Protein AF-A0A520BDP6-F1 (afdb_monomer)

Solvent-accessible surface area (backbone atoms only — not comparable to full-atom values): 7194 Å² total; per-residue (Å²): 142,85,92,79,92,80,89,82,79,88,77,75,84,84,78,81,82,88,87,84,84,90,75,96,72,83,79,78,77,81,76,77,87,80,82,82,78,82,73,79,66,41,65,45,83,52,100,90,48,76,49,74,40,62,93,64,35,80,84,46,70,92,55,53,75,67,62,50,44,50,72,36,87,60,34,44,59,50,100,80,76,48,60,28,49,78,86,44,73,88,75,85,70,63,61,98,86,37,120

Sequence (99 aa):
MKNLSLLLTLSIFSLTIKAQVKDTLKTTTTLNQVVISSTQPQITVKTDKVVMNVDKMVNAVGLNALELLRQAPGVTVDGQDNVKISGKTGIQVLIDGRL

pLDDT: mean 74.26, std 17.12, range [40.06, 91.5]

Radius of gyration: 33.52 Å; Cα contacts (8 Å, |Δi|>4): 55; chains: 1; bounding box: 74×60×68 Å

Mean predicted aligned error: 16.55 Å

Foldseek 3Di:
DDPPPDDDDPPPPPDDDDDDDDDDDDPPPPDDDDDPDDDDDQWDDDPVDIDGDLVVDPVSPPDDPLVVQCVDPQWHQDPVRFIDGVNDGDDDDDDVNHD

Structure (mmCIF, N/CA/C/O backbone):
data_AF-A0A520BDP6-F1
#
_entry.id   AF-A0A520BDP6-F1
#
loop_
_atom_site.group_PDB
_atom_site.id
_atom_site.type_symbol
_atom_site.label_atom_id
_atom_site.label_alt_id
_atom_site.label_comp_id
_atom_site.label_asym_id
_atom_site.label_entity_id
_atom_site.label_seq_id
_atom_site.pdbx_PDB_ins_code
_atom_site.Cartn_x
_atom_site.Cartn_y
_atom_site.Cartn_z
_atom_site.occupancy
_atom_site.B_iso_or_equiv
_atom_site.auth_seq_id
_atom_site.auth_comp_id
_atom_site.auth_asym_id
_atom_site.auth_atom_id
_atom_site.pdbx_PDB_model_num
ATOM 1 N N . MET A 1 1 ? 58.877 13.868 -52.906 1.00 54.53 1 MET A N 1
ATOM 2 C CA . MET A 1 1 ? 59.173 14.616 -51.662 1.00 54.53 1 MET A CA 1
ATOM 3 C C . MET A 1 1 ? 58.786 16.072 -51.873 1.00 54.53 1 MET A C 1
ATOM 5 O O . MET A 1 1 ? 59.370 16.669 -52.768 1.00 54.53 1 MET A O 1
ATOM 9 N N . LYS A 1 2 ? 57.776 16.577 -51.145 1.00 51.16 2 LYS A N 1
ATOM 10 C CA . LYS A 1 2 ? 57.450 18.004 -50.878 1.00 51.16 2 LYS A CA 1
ATOM 11 C C . LYS A 1 2 ? 56.078 18.088 -50.186 1.00 51.16 2 LYS A C 1
ATOM 13 O O . LYS A 1 2 ? 55.095 18.601 -50.701 1.00 51.16 2 LYS A O 1
ATOM 18 N N . ASN A 1 3 ? 56.032 17.493 -49.007 1.00 47.56 3 ASN A N 1
ATOM 19 C CA . ASN A 1 3 ? 55.027 17.661 -47.970 1.00 47.56 3 ASN A CA 1
ATOM 20 C C . ASN A 1 3 ? 55.407 18.890 -47.125 1.00 47.56 3 ASN A C 1
ATOM 22 O O . ASN A 1 3 ? 56.161 18.743 -46.170 1.00 47.56 3 ASN A O 1
ATOM 26 N N . LEU A 1 4 ? 54.943 20.097 -47.486 1.00 54.00 4 LEU A N 1
ATOM 27 C CA . LEU A 1 4 ? 55.124 21.283 -46.625 1.00 54.00 4 LEU A CA 1
ATOM 28 C C . LEU A 1 4 ? 54.115 22.435 -46.838 1.00 54.00 4 LEU A C 1
ATOM 30 O O . LEU A 1 4 ? 54.464 23.596 -46.675 1.00 54.00 4 LEU A O 1
ATOM 34 N N . SER A 1 5 ? 52.848 22.168 -47.159 1.00 46.44 5 SER A N 1
ATOM 35 C CA . SER A 1 5 ? 51.797 23.195 -47.011 1.00 46.44 5 SER A CA 1
ATOM 36 C C . SER A 1 5 ? 50.761 22.716 -46.003 1.00 46.44 5 SER A C 1
ATOM 38 O O . SER A 1 5 ? 49.666 22.274 -46.332 1.00 46.44 5 SER A O 1
ATOM 40 N N . LEU A 1 6 ? 51.202 22.720 -44.749 1.00 47.22 6 LEU A N 1
ATOM 41 C CA . LEU A 1 6 ? 50.418 22.516 -43.542 1.00 47.22 6 LEU A CA 1
ATOM 42 C C . LEU A 1 6 ? 50.358 23.889 -42.839 1.00 47.22 6 LEU A C 1
ATOM 44 O O . LEU A 1 6 ? 51.402 24.522 -42.702 1.00 47.22 6 LEU A O 1
ATOM 48 N N . LEU A 1 7 ? 49.151 24.305 -42.413 1.00 45.25 7 LEU A N 1
ATOM 49 C CA . LEU A 1 7 ? 48.830 25.244 -41.306 1.00 45.25 7 LEU A CA 1
ATOM 50 C C . LEU A 1 7 ? 48.236 26.661 -41.495 1.00 45.25 7 LEU A C 1
ATOM 52 O O . LEU A 1 7 ? 48.008 27.274 -40.458 1.00 45.25 7 LEU A O 1
ATOM 56 N N . LEU A 1 8 ? 47.851 27.199 -42.665 1.00 45.66 8 LEU A N 1
ATOM 57 C CA . LEU A 1 8 ? 47.370 28.613 -42.677 1.00 45.66 8 LEU A CA 1
ATOM 58 C C . LEU A 1 8 ? 45.932 28.929 -43.122 1.00 45.66 8 LEU A C 1
ATOM 60 O O . LEU A 1 8 ? 45.543 30.091 -43.093 1.00 45.66 8 LEU A O 1
ATOM 64 N N . THR A 1 9 ? 45.083 27.960 -43.459 1.00 43.25 9 THR A N 1
ATOM 65 C CA . THR A 1 9 ? 43.743 28.290 -43.998 1.00 43.25 9 THR A CA 1
ATOM 66 C C . THR A 1 9 ? 42.587 28.206 -43.004 1.00 43.25 9 THR A C 1
ATOM 68 O O . THR A 1 9 ? 41.468 28.564 -43.360 1.00 43.25 9 THR A O 1
ATOM 71 N N . LEU A 1 10 ? 42.812 27.808 -41.748 1.00 47.16 10 LEU A N 1
ATOM 72 C CA . LEU A 1 10 ? 41.694 27.533 -40.834 1.00 47.16 10 LEU A CA 1
ATOM 73 C C . LEU A 1 10 ? 41.178 28.749 -40.037 1.00 47.16 10 LEU A C 1
ATOM 75 O O . LEU A 1 10 ? 40.166 28.628 -39.359 1.00 47.16 10 LEU A O 1
ATOM 79 N N . SER A 1 11 ? 41.815 29.924 -40.127 1.00 46.66 11 SER A N 1
ATOM 80 C CA . SER A 1 11 ? 41.466 31.072 -39.262 1.00 46.66 11 SER A CA 1
ATOM 81 C C . SER A 1 11 ? 40.698 32.216 -39.948 1.00 46.66 11 SER A C 1
ATOM 83 O O . SER A 1 11 ? 40.125 33.064 -39.272 1.00 46.66 11 SER A O 1
ATOM 85 N N . ILE A 1 12 ? 40.619 32.265 -41.283 1.00 51.78 12 ILE A N 1
ATOM 86 C CA . ILE A 1 12 ? 40.174 33.496 -41.976 1.00 51.78 12 ILE A CA 1
ATOM 87 C C . ILE A 1 12 ? 38.696 33.513 -42.402 1.00 51.78 12 ILE A C 1
ATOM 89 O O . ILE A 1 12 ? 38.227 34.527 -42.907 1.00 51.78 12 ILE A O 1
ATOM 93 N N . PHE A 1 13 ? 37.921 32.445 -42.182 1.00 45.41 13 PHE A N 1
ATOM 94 C CA . PHE A 1 13 ? 36.524 32.407 -42.653 1.00 45.41 13 PHE A CA 1
ATOM 95 C C . PHE A 1 13 ? 35.483 32.953 -41.653 1.00 45.41 13 PHE A C 1
ATOM 97 O O . PHE A 1 13 ? 34.321 33.112 -42.008 1.00 45.41 13 PHE A O 1
ATOM 104 N N . SER A 1 14 ? 35.863 33.290 -40.413 1.00 40.31 14 SER A N 1
ATOM 105 C CA . SER A 1 14 ? 34.885 33.692 -39.376 1.00 40.31 14 SER A CA 1
ATOM 106 C C . SER A 1 14 ? 34.754 35.199 -39.128 1.00 40.31 14 SER A C 1
ATOM 108 O O . SER A 1 14 ? 34.126 35.592 -38.147 1.00 40.31 14 SER A O 1
ATOM 110 N N . LEU A 1 15 ? 35.297 36.071 -39.984 1.00 52.94 15 LEU A N 1
ATOM 111 C CA . LEU A 1 15 ? 35.177 37.515 -39.757 1.00 52.94 15 LEU A CA 1
ATOM 112 C C . LEU A 1 15 ? 34.863 38.298 -41.028 1.00 52.94 15 LEU A C 1
ATOM 114 O O . LEU A 1 15 ? 35.709 38.986 -41.586 1.00 52.94 15 LEU A O 1
ATOM 118 N N . THR A 1 16 ? 33.613 38.235 -41.474 1.00 46.84 16 THR A N 1
A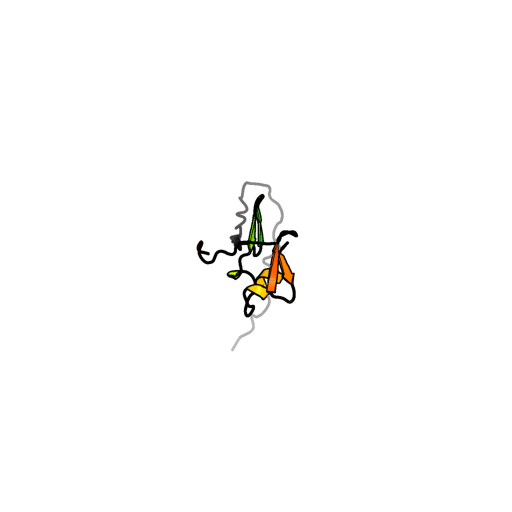TOM 119 C CA . THR A 1 16 ? 33.042 39.246 -42.369 1.00 46.84 16 THR A CA 1
ATOM 120 C C . THR A 1 16 ? 31.551 39.389 -42.066 1.00 46.84 16 THR A C 1
ATOM 122 O O . THR A 1 16 ? 30.730 38.557 -42.428 1.00 46.84 16 THR A O 1
ATOM 125 N N . ILE A 1 17 ? 31.262 40.509 -41.393 1.00 52.28 17 ILE A N 1
ATOM 126 C CA . ILE A 1 17 ? 30.024 41.298 -41.455 1.00 52.28 17 ILE A CA 1
ATOM 127 C C . ILE A 1 17 ? 28.871 40.844 -40.545 1.00 52.28 17 ILE A C 1
ATOM 129 O O . ILE A 1 17 ? 28.000 40.053 -40.893 1.00 52.28 17 ILE A O 1
ATOM 133 N N . LYS A 1 18 ? 28.799 41.503 -39.380 1.00 54.09 18 LYS A N 1
ATOM 134 C CA . LYS A 1 18 ? 27.518 41.848 -38.759 1.00 54.09 18 LYS A CA 1
ATOM 135 C C . LYS A 1 18 ? 26.883 43.024 -39.521 1.00 54.09 18 LYS A C 1
ATOM 137 O O . LYS A 1 18 ? 27.572 44.002 -39.786 1.00 54.09 18 LYS A O 1
ATOM 142 N N . ALA A 1 1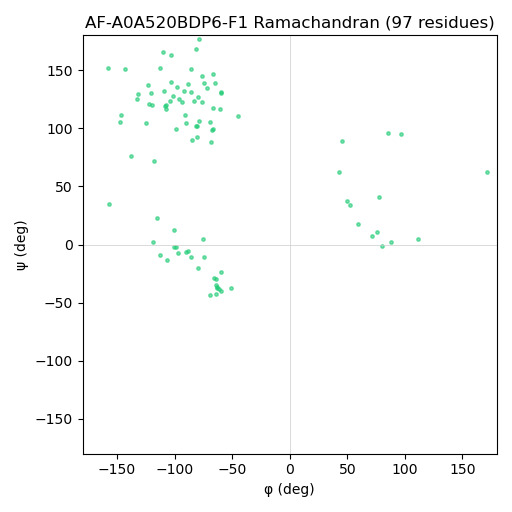9 ? 25.561 42.930 -39.709 1.00 47.66 19 ALA A N 1
ATOM 143 C CA . ALA A 1 19 ? 24.573 43.980 -40.013 1.00 47.66 19 ALA A CA 1
ATOM 144 C C . ALA A 1 19 ? 24.157 44.209 -41.485 1.00 47.66 19 ALA A C 1
ATOM 146 O O . ALA A 1 19 ? 24.726 45.043 -42.180 1.00 47.66 19 ALA A O 1
ATOM 147 N N . GLN A 1 20 ? 23.038 43.576 -41.873 1.00 42.53 20 GLN A N 1
ATOM 148 C CA . GLN A 1 20 ? 21.903 44.203 -42.570 1.00 42.53 20 GLN A CA 1
ATOM 149 C C . GLN A 1 20 ? 20.593 43.567 -42.056 1.00 42.53 20 GLN A C 1
ATOM 151 O O . GLN A 1 20 ? 20.575 42.452 -41.541 1.00 42.53 20 GLN A O 1
ATOM 156 N N . VAL A 1 21 ? 19.528 44.355 -42.096 1.00 50.56 21 VAL A N 1
ATOM 157 C CA . VAL A 1 21 ? 18.324 44.312 -41.261 1.00 50.56 21 VAL A CA 1
ATOM 158 C C . VAL A 1 21 ? 17.253 43.338 -41.785 1.00 50.56 21 VAL A C 1
ATOM 160 O O . VAL A 1 21 ? 16.874 43.402 -42.943 1.00 50.56 21 VAL A O 1
ATOM 163 N N . LYS A 1 22 ? 16.749 42.493 -40.870 1.00 51.88 22 LYS A N 1
ATOM 164 C CA . LYS A 1 22 ? 15.336 42.109 -40.650 1.00 51.88 22 LYS A CA 1
ATOM 165 C C . LYS A 1 22 ? 14.494 41.751 -41.889 1.00 51.88 22 LYS A C 1
ATOM 167 O O . LYS A 1 22 ? 13.713 42.570 -42.347 1.00 51.88 22 LYS A O 1
ATOM 172 N N . ASP A 1 23 ? 14.515 40.475 -42.271 1.00 40.06 23 ASP A N 1
ATOM 173 C CA . ASP A 1 23 ? 13.369 39.852 -42.939 1.00 40.06 23 ASP A CA 1
ATOM 174 C C . ASP A 1 23 ? 13.233 38.363 -42.576 1.00 40.06 23 ASP A C 1
ATOM 176 O O . ASP A 1 23 ? 14.075 37.528 -42.888 1.00 40.06 23 ASP A O 1
ATOM 180 N N . THR A 1 24 ? 12.164 38.068 -41.837 1.00 48.75 24 THR A N 1
ATOM 181 C CA . THR A 1 24 ? 11.282 36.907 -42.019 1.00 48.75 24 THR A CA 1
ATOM 182 C C . THR A 1 24 ? 11.930 35.544 -42.314 1.00 48.75 24 THR A C 1
ATOM 184 O O . THR A 1 24 ? 11.636 34.918 -43.327 1.00 48.75 24 THR A O 1
ATOM 187 N N . LEU A 1 25 ? 12.746 35.008 -41.402 1.00 51.88 25 LEU A N 1
ATOM 188 C CA . LEU A 1 25 ? 13.203 33.615 -41.479 1.00 51.88 25 LEU A CA 1
ATOM 189 C C . LEU A 1 25 ? 12.867 32.884 -40.181 1.00 51.88 25 LEU A C 1
ATOM 191 O O . LEU A 1 25 ? 13.488 33.092 -39.141 1.00 51.88 25 LEU A O 1
ATOM 195 N N . LYS A 1 26 ? 11.829 32.043 -40.265 1.00 59.00 26 LYS A N 1
ATOM 196 C CA . LYS A 1 26 ? 11.435 31.063 -39.250 1.00 59.00 26 LYS A CA 1
ATOM 197 C C . LYS A 1 26 ? 12.668 30.316 -38.736 1.00 59.00 26 LYS A C 1
ATOM 199 O O . LYS A 1 26 ? 13.212 29.462 -39.432 1.00 59.00 26 LYS A O 1
ATOM 204 N N . THR A 1 27 ? 13.046 30.568 -37.490 1.00 54.12 27 THR A N 1
ATOM 205 C CA . THR A 1 27 ? 13.884 29.644 -36.729 1.00 54.12 27 THR A CA 1
ATOM 206 C C . THR A 1 27 ? 13.047 28.396 -36.470 1.00 54.12 27 THR A C 1
ATOM 208 O O . THR A 1 27 ? 12.180 28.387 -35.597 1.00 54.12 27 THR A O 1
ATOM 211 N N . THR A 1 28 ? 13.240 27.359 -37.281 1.00 62.97 28 THR A N 1
ATOM 212 C CA . THR A 1 28 ? 12.638 26.042 -37.060 1.00 62.97 28 THR A CA 1
ATOM 213 C C . THR A 1 28 ? 13.279 25.429 -35.821 1.00 62.97 28 THR A C 1
ATOM 215 O O . THR A 1 28 ? 14.293 24.737 -35.894 1.00 62.97 28 THR A O 1
ATOM 218 N N . THR A 1 29 ? 12.704 25.723 -34.658 1.00 67.44 29 THR A N 1
ATOM 219 C CA . THR A 1 29 ? 13.020 25.040 -33.407 1.00 67.44 29 THR A CA 1
ATOM 220 C C . THR A 1 29 ? 12.549 23.597 -33.543 1.00 67.44 29 THR A C 1
ATOM 222 O O . THR A 1 29 ? 11.359 23.310 -33.426 1.00 67.44 29 THR A O 1
ATOM 225 N N . THR A 1 30 ? 13.471 22.685 -33.847 1.00 68.56 30 THR A N 1
ATOM 226 C CA . THR A 1 30 ? 13.184 21.248 -33.829 1.00 68.56 30 THR A CA 1
ATOM 227 C C . THR A 1 30 ? 12.988 20.842 -32.373 1.00 68.56 30 THR A C 1
ATOM 229 O O . THR A 1 30 ? 13.935 20.817 -31.589 1.00 68.56 30 THR A O 1
ATOM 232 N N . LEU A 1 31 ? 11.734 20.618 -31.994 1.00 71.06 31 LEU A N 1
ATOM 233 C CA . LEU A 1 31 ? 11.354 20.178 -30.659 1.00 71.06 31 LEU A CA 1
ATOM 234 C C . LEU A 1 31 ? 11.675 18.687 -30.532 1.00 71.06 31 LE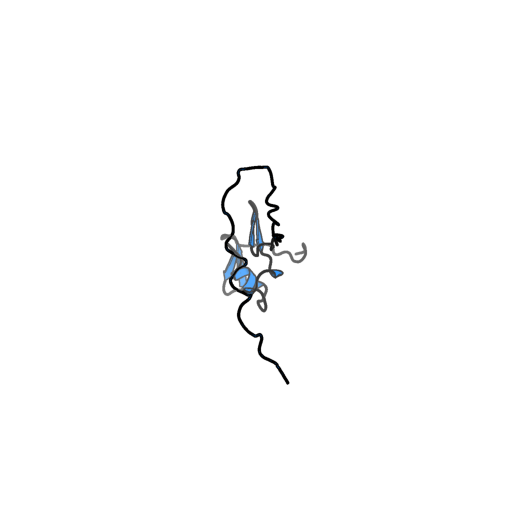U A C 1
ATOM 236 O O . LEU A 1 31 ? 11.183 17.876 -31.316 1.00 71.06 31 LEU A O 1
ATOM 240 N N . ASN A 1 32 ? 12.493 18.326 -29.544 1.00 73.38 32 ASN A N 1
ATOM 241 C CA . ASN A 1 32 ? 12.715 16.925 -29.208 1.00 73.38 32 ASN A CA 1
ATOM 242 C C . ASN A 1 32 ? 11.412 16.299 -28.696 1.00 73.38 32 ASN A C 1
ATOM 244 O O . ASN A 1 32 ? 10.671 16.909 -27.924 1.00 73.38 32 ASN A O 1
ATOM 248 N N . GLN A 1 33 ? 11.154 15.065 -29.122 1.00 68.62 33 GLN A N 1
ATOM 249 C CA . GLN A 1 33 ? 10.006 14.281 -28.688 1.00 68.62 33 GLN A CA 1
ATOM 250 C C . GLN A 1 33 ? 10.064 14.059 -27.171 1.00 68.62 33 GLN A C 1
ATOM 252 O O . GLN A 1 33 ? 10.966 13.397 -26.660 1.00 68.62 33 GLN A O 1
ATOM 257 N N . VAL A 1 34 ? 9.079 14.597 -26.453 1.00 69.12 34 VAL A N 1
ATOM 258 C CA . VAL A 1 34 ? 8.882 14.338 -25.025 1.00 69.12 34 VAL A CA 1
ATOM 259 C C . VAL A 1 34 ? 7.964 13.126 -24.898 1.00 69.12 34 VAL A C 1
ATOM 261 O O . VAL A 1 34 ? 6.763 13.216 -25.143 1.00 69.12 34 VAL A O 1
ATOM 264 N N . VAL A 1 35 ? 8.531 11.971 -24.550 1.00 68.00 35 VAL A N 1
ATOM 265 C CA . VAL A 1 35 ? 7.749 10.769 -24.234 1.00 68.00 35 VAL A CA 1
ATOM 266 C C . VAL A 1 35 ? 7.272 10.890 -22.792 1.00 68.00 35 VAL A C 1
ATOM 268 O O . VAL A 1 35 ? 8.037 10.681 -21.855 1.0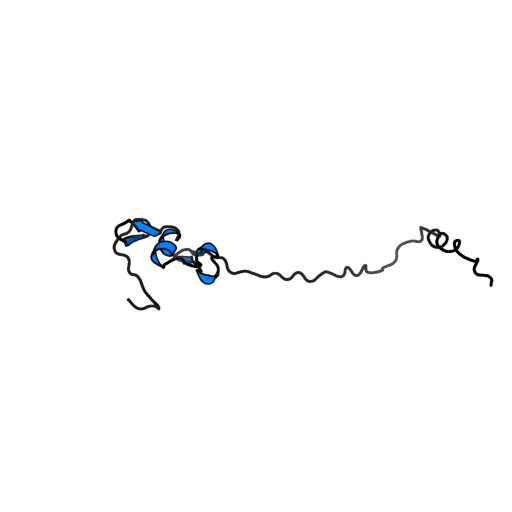0 68.00 35 VAL A O 1
ATOM 271 N N . ILE A 1 36 ? 6.004 11.252 -22.612 1.00 63.34 36 ILE A N 1
ATOM 272 C CA . ILE A 1 36 ? 5.355 11.235 -21.300 1.00 63.34 36 ILE A CA 1
ATOM 273 C C . ILE A 1 36 ? 4.939 9.786 -21.027 1.00 63.34 36 ILE A C 1
ATOM 275 O O . ILE A 1 36 ? 3.868 9.344 -21.439 1.00 63.34 36 ILE A O 1
ATOM 279 N N . SER A 1 37 ? 5.802 9.017 -20.365 1.00 66.81 37 SER A N 1
ATOM 280 C CA . SER A 1 37 ? 5.437 7.708 -19.827 1.00 66.81 37 SER A CA 1
ATOM 281 C C . SER A 1 37 ? 4.668 7.907 -18.521 1.00 66.81 37 SER A C 1
ATOM 283 O O . SER A 1 37 ? 5.220 8.279 -17.488 1.00 66.81 37 SER A O 1
ATOM 285 N N . SER A 1 38 ? 3.354 7.684 -18.560 1.00 63.66 38 SER A N 1
ATOM 286 C CA . SER A 1 38 ? 2.548 7.635 -17.342 1.00 63.66 38 SER A CA 1
ATOM 287 C C . SER A 1 38 ? 2.711 6.255 -16.708 1.00 63.66 38 SER A C 1
ATOM 289 O O . SER A 1 38 ? 2.149 5.267 -17.180 1.00 63.66 38 SER A O 1
ATOM 291 N N . THR A 1 39 ? 3.528 6.167 -15.661 1.00 68.19 39 THR A N 1
ATOM 292 C CA . THR A 1 39 ? 3.620 4.953 -14.843 1.00 68.19 39 THR A CA 1
ATOM 293 C C . THR A 1 39 ? 2.441 4.926 -13.878 1.00 68.19 39 THR A C 1
ATOM 295 O O . THR A 1 39 ? 2.215 5.886 -13.140 1.00 68.19 39 THR A O 1
ATOM 298 N N . GLN A 1 40 ? 1.683 3.826 -13.871 1.00 76.88 40 GLN A N 1
ATOM 299 C CA . GLN A 1 40 ? 0.572 3.651 -12.936 1.00 76.88 40 GLN A CA 1
ATOM 300 C C . GLN A 1 40 ? 1.085 3.713 -11.483 1.00 76.88 40 GLN A C 1
ATOM 302 O O . GLN A 1 40 ? 2.053 3.019 -11.158 1.00 76.88 40 GLN A O 1
ATOM 307 N N . PRO A 1 41 ? 0.463 4.520 -10.604 1.00 82.81 41 PRO A N 1
ATOM 308 C CA . PRO A 1 41 ? 0.914 4.669 -9.225 1.00 82.81 41 PRO A CA 1
ATOM 309 C C . PRO A 1 41 ? 0.747 3.373 -8.419 1.00 82.81 41 PRO A C 1
ATOM 311 O O . PRO A 1 41 ? -0.209 2.616 -8.603 1.00 82.81 41 PRO A O 1
ATOM 314 N N . GLN A 1 42 ? 1.670 3.148 -7.481 1.00 86.75 42 GLN A N 1
ATOM 315 C CA . GLN A 1 42 ? 1.669 1.992 -6.574 1.00 86.75 42 GLN A CA 1
ATOM 316 C C . GLN A 1 42 ? 0.446 1.977 -5.649 1.00 86.75 42 GLN A C 1
ATOM 318 O O . GLN A 1 42 ? -0.112 0.920 -5.375 1.00 86.75 42 GLN A O 1
ATOM 323 N N . ILE A 1 43 ? -0.003 3.150 -5.199 1.00 88.12 43 ILE A N 1
ATOM 324 C CA . ILE A 1 43 ? -1.182 3.315 -4.348 1.00 88.12 43 ILE A CA 1
ATOM 325 C C . ILE A 1 43 ? -2.047 4.423 -4.947 1.00 88.12 43 ILE A C 1
ATOM 327 O O . ILE A 1 43 ? -1.556 5.507 -5.253 1.00 88.12 43 ILE A O 1
ATOM 331 N N . THR A 1 44 ? -3.339 4.155 -5.119 1.00 88.88 44 THR A N 1
ATOM 332 C CA . THR A 1 44 ? -4.341 5.132 -5.561 1.00 88.88 44 THR A CA 1
ATOM 333 C C . THR A 1 44 ? -5.438 5.236 -4.517 1.00 88.88 44 THR A C 1
ATOM 335 O O . THR A 1 44 ? -6.126 4.254 -4.238 1.00 88.88 44 THR A O 1
ATOM 338 N N . VAL A 1 45 ? -5.640 6.431 -3.970 1.00 90.38 45 VAL A N 1
ATOM 339 C CA . VAL A 1 45 ? -6.744 6.712 -3.048 1.00 90.38 45 VAL A CA 1
ATOM 340 C C . VAL A 1 45 ? -7.917 7.266 -3.850 1.00 90.38 45 VAL A C 1
ATOM 342 O O . VAL A 1 45 ? -7.778 8.252 -4.570 1.00 90.38 45 VAL A O 1
ATOM 345 N N . LYS A 1 46 ? -9.067 6.603 -3.754 1.00 89.38 46 LYS A N 1
ATOM 346 C CA . LYS A 1 46 ? -10.362 7.076 -4.256 1.00 89.38 46 LYS A CA 1
ATOM 347 C C . LYS A 1 46 ? -11.247 7.418 -3.056 1.00 89.38 46 LYS A C 1
ATOM 349 O O . LYS A 1 46 ? -10.946 6.990 -1.946 1.00 89.38 46 LYS A O 1
ATOM 354 N N . THR A 1 47 ? -12.346 8.136 -3.284 1.00 88.94 47 THR A N 1
ATOM 355 C CA . THR A 1 47 ? -13.277 8.572 -2.224 1.00 88.94 47 THR A CA 1
ATOM 356 C C . THR A 1 47 ? -13.724 7.429 -1.308 1.00 88.94 47 THR A C 1
ATOM 358 O O . THR A 1 47 ? -13.783 7.614 -0.098 1.00 88.94 47 THR A O 1
ATOM 361 N N . ASP A 1 48 ? -13.938 6.235 -1.871 1.00 88.25 48 ASP A N 1
ATOM 362 C CA . ASP A 1 48 ? -14.516 5.102 -1.134 1.00 88.25 48 ASP A CA 1
ATOM 363 C C . ASP A 1 48 ? -13.544 3.933 -0.919 1.00 88.25 48 ASP A C 1
ATOM 365 O O . ASP A 1 48 ? -13.878 2.967 -0.235 1.00 88.25 48 ASP A O 1
ATOM 369 N N . LYS A 1 49 ? -12.362 3.954 -1.552 1.00 89.31 49 LYS A N 1
ATOM 370 C CA . LYS A 1 49 ? -11.422 2.823 -1.501 1.00 89.31 49 LYS A CA 1
ATOM 371 C C . LYS A 1 49 ? -9.985 3.210 -1.800 1.00 89.31 49 LYS A C 1
ATOM 373 O O . LYS A 1 49 ? -9.713 4.097 -2.608 1.00 89.31 49 LYS A O 1
ATOM 378 N N . VAL A 1 50 ? -9.068 2.441 -1.230 1.00 90.50 50 VAL A N 1
ATOM 379 C CA . VAL A 1 50 ? -7.647 2.465 -1.574 1.00 90.50 50 VAL A CA 1
ATOM 380 C C . VAL A 1 50 ? -7.356 1.276 -2.480 1.00 90.50 50 VAL A C 1
ATOM 382 O O . VAL A 1 50 ? -7.711 0.146 -2.161 1.00 90.50 50 VAL A O 1
ATOM 385 N N . VAL A 1 51 ? -6.733 1.533 -3.629 1.00 90.50 51 VAL A N 1
ATOM 386 C CA . VAL A 1 51 ? -6.250 0.495 -4.544 1.00 90.50 51 VAL A CA 1
ATOM 387 C C . VAL A 1 51 ? -4.735 0.459 -4.447 1.00 90.50 51 VAL A C 1
ATOM 389 O O . VAL A 1 51 ? -4.071 1.441 -4.776 1.00 90.50 51 VAL A O 1
ATOM 392 N N . MET A 1 52 ? -4.204 -0.668 -3.990 1.00 89.38 52 MET A N 1
ATOM 393 C CA . MET A 1 52 ? -2.773 -0.936 -3.942 1.00 89.38 52 MET A CA 1
ATOM 394 C C . MET A 1 52 ? -2.412 -1.900 -5.072 1.00 89.38 52 MET A C 1
ATOM 396 O O . MET A 1 52 ? -2.985 -2.980 -5.178 1.00 89.38 52 MET A O 1
ATOM 400 N N . ASN A 1 53 ? -1.475 -1.492 -5.923 1.00 89.88 53 ASN A N 1
ATOM 401 C CA . ASN A 1 53 ? -0.992 -2.277 -7.052 1.00 89.88 53 ASN A CA 1
ATOM 402 C C . ASN A 1 53 ? 0.322 -2.959 -6.666 1.00 89.88 53 ASN A C 1
ATOM 404 O O . ASN A 1 53 ? 1.388 -2.341 -6.723 1.00 89.88 53 ASN A O 1
ATOM 408 N N . VAL A 1 54 ? 0.237 -4.238 -6.305 1.00 87.75 54 VAL A N 1
ATOM 409 C CA . VAL A 1 54 ? 1.383 -5.045 -5.858 1.00 87.75 54 VAL A CA 1
ATOM 410 C C . VAL A 1 54 ? 2.449 -5.163 -6.959 1.00 87.75 54 VAL A C 1
ATOM 412 O O . VAL A 1 54 ? 3.632 -5.000 -6.684 1.00 87.75 54 VAL A O 1
ATOM 415 N N . ASP A 1 55 ? 2.043 -5.292 -8.226 1.00 85.56 55 ASP A N 1
ATOM 416 C CA . ASP A 1 55 ? 2.951 -5.409 -9.383 1.00 85.56 55 ASP A CA 1
ATOM 417 C C . ASP A 1 55 ? 3.893 -4.216 -9.578 1.00 85.56 55 ASP A C 1
ATOM 419 O O . ASP A 1 55 ? 4.921 -4.318 -10.249 1.00 85.56 55 ASP A O 1
ATOM 423 N N . LYS A 1 56 ? 3.521 -3.041 -9.061 1.00 84.62 56 LYS A N 1
ATOM 424 C CA . LYS A 1 56 ? 4.318 -1.816 -9.202 1.00 84.62 56 LYS A CA 1
ATOM 425 C C . LYS A 1 56 ? 5.192 -1.555 -7.981 1.00 84.62 56 LYS A C 1
ATOM 427 O O . LYS A 1 56 ? 6.009 -0.636 -8.019 1.00 84.62 56 LYS A O 1
ATOM 432 N N . MET A 1 57 ? 5.028 -2.330 -6.912 1.00 82.75 57 MET A N 1
ATOM 433 C CA . MET A 1 57 ? 5.726 -2.172 -5.642 1.00 82.75 57 MET A CA 1
ATOM 434 C C . MET A 1 57 ? 7.014 -2.999 -5.631 1.00 82.75 57 MET A C 1
ATOM 436 O O . MET A 1 57 ? 6.989 -4.222 -5.577 1.00 82.75 57 MET A O 1
ATOM 440 N N . VAL A 1 58 ? 8.170 -2.330 -5.643 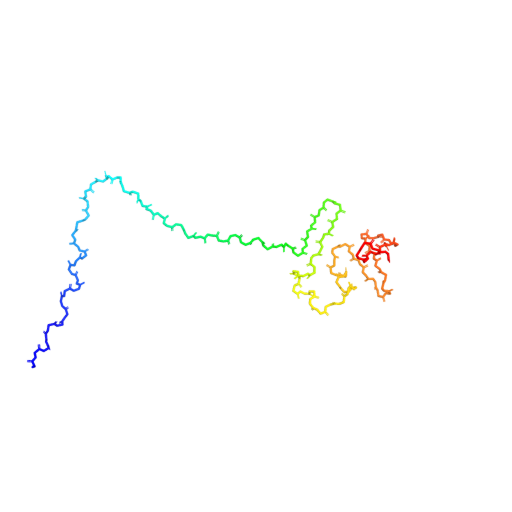1.00 83.25 58 VAL A N 1
ATOM 441 C CA . VAL A 1 58 ? 9.481 -3.011 -5.578 1.00 83.25 58 VAL A CA 1
ATOM 442 C C . VAL A 1 58 ? 9.656 -3.747 -4.246 1.00 83.25 58 VAL A C 1
ATOM 444 O O . VAL A 1 58 ? 10.223 -4.831 -4.197 1.00 83.25 58 VAL A O 1
ATOM 447 N N . ASN A 1 59 ? 9.115 -3.185 -3.166 1.00 82.75 59 ASN A N 1
ATOM 448 C CA . ASN A 1 59 ? 9.115 -3.776 -1.831 1.00 82.75 59 ASN A CA 1
ATOM 449 C C . ASN A 1 59 ? 8.132 -4.944 -1.667 1.00 82.75 59 ASN A C 1
ATOM 451 O O . ASN A 1 59 ? 8.194 -5.615 -0.646 1.00 82.75 59 ASN A O 1
ATOM 455 N N . ALA A 1 60 ? 7.236 -5.184 -2.630 1.00 82.81 60 ALA A N 1
ATOM 456 C CA . ALA A 1 60 ? 6.299 -6.301 -2.577 1.00 82.81 60 ALA A CA 1
ATOM 457 C C . ALA A 1 60 ? 6.924 -7.638 -2.997 1.00 82.81 60 ALA A C 1
ATOM 459 O O . ALA A 1 60 ? 6.397 -8.703 -2.673 1.00 82.81 60 ALA A O 1
ATOM 460 N N . VAL A 1 61 ? 8.038 -7.596 -3.730 1.00 83.69 61 VAL A N 1
ATOM 461 C CA . VAL A 1 61 ? 8.688 -8.791 -4.267 1.00 83.69 61 VAL A CA 1
ATOM 462 C C . VAL A 1 61 ? 9.241 -9.635 -3.117 1.00 83.69 61 VAL A C 1
ATOM 464 O O . VAL A 1 61 ? 10.120 -9.196 -2.381 1.00 83.69 61 VAL A O 1
ATOM 467 N N . GLY A 1 62 ? 8.726 -10.858 -2.976 1.00 83.88 62 GLY A N 1
ATOM 468 C CA . GLY A 1 62 ? 9.137 -11.800 -1.929 1.00 83.88 62 GLY A CA 1
ATOM 469 C C . GLY A 1 62 ? 8.370 -11.678 -0.607 1.00 83.88 62 GLY A C 1
ATOM 470 O O . GLY A 1 62 ? 8.664 -12.431 0.318 1.00 83.88 62 GLY A O 1
ATOM 471 N N . LEU A 1 63 ? 7.384 -10.778 -0.508 1.00 86.00 63 LEU A N 1
ATOM 472 C CA . LEU A 1 63 ? 6.493 -10.701 0.651 1.00 86.00 63 LEU A CA 1
ATOM 473 C C . LEU A 1 63 ? 5.309 -11.661 0.517 1.00 86.00 63 LEU A C 1
ATOM 475 O O . LEU A 1 63 ? 4.834 -11.954 -0.580 1.00 86.00 63 LEU A O 1
ATOM 479 N N . ASN A 1 64 ? 4.806 -12.124 1.661 1.00 88.62 64 ASN A N 1
ATOM 480 C CA . ASN A 1 64 ? 3.536 -12.837 1.723 1.00 88.62 64 ASN A CA 1
ATOM 481 C C . ASN A 1 64 ? 2.353 -11.841 1.736 1.00 88.62 64 ASN A C 1
ATOM 483 O O . ASN A 1 64 ? 2.526 -10.632 1.914 1.00 88.62 64 ASN A O 1
ATOM 487 N N . ALA A 1 65 ? 1.133 -12.354 1.556 1.00 86.19 65 ALA A N 1
ATOM 488 C CA . ALA A 1 65 ? -0.067 -11.523 1.494 1.00 86.19 65 ALA A CA 1
ATOM 489 C C . ALA A 1 65 ? -0.354 -10.749 2.798 1.00 86.19 65 ALA A C 1
ATOM 491 O O . ALA A 1 65 ? -0.778 -9.597 2.735 1.00 86.19 65 ALA A O 1
ATOM 492 N N . LEU A 1 66 ? -0.105 -11.336 3.974 1.00 89.00 66 LEU A N 1
ATOM 493 C CA . LEU A 1 66 ? -0.328 -10.673 5.265 1.00 89.00 66 LEU A CA 1
ATOM 494 C C . LEU A 1 66 ? 0.673 -9.534 5.490 1.00 89.00 66 LEU A C 1
ATOM 496 O O . LEU A 1 66 ? 0.280 -8.438 5.877 1.00 89.00 66 LEU A O 1
ATOM 500 N N . GLU A 1 67 ? 1.946 -9.751 5.172 1.00 88.38 67 GLU A N 1
ATOM 501 C CA . GLU A 1 67 ? 3.002 -8.738 5.191 1.00 88.38 67 GLU A CA 1
ATOM 502 C C . GLU A 1 67 ? 2.687 -7.570 4.251 1.00 88.38 67 GLU A C 1
ATOM 504 O O . GLU A 1 67 ? 2.890 -6.411 4.615 1.00 88.38 67 GLU A O 1
ATOM 509 N N . LEU A 1 68 ? 2.136 -7.854 3.068 1.00 88.81 68 LEU A N 1
ATOM 510 C CA . LEU A 1 68 ? 1.663 -6.816 2.152 1.00 88.81 68 LEU A CA 1
ATOM 511 C C . LEU A 1 68 ? 0.508 -6.009 2.748 1.00 88.81 68 LEU A C 1
ATOM 513 O O . LEU A 1 68 ? 0.512 -4.780 2.678 1.00 88.81 68 LEU A O 1
ATOM 517 N N . LEU A 1 69 ? -0.447 -6.675 3.398 1.00 89.38 69 LEU A N 1
ATOM 518 C CA . LEU A 1 69 ? -1.540 -6.004 4.101 1.00 89.38 69 LEU A CA 1
ATOM 519 C C . LEU A 1 69 ? -1.044 -5.145 5.273 1.00 89.38 69 LEU A C 1
ATOM 521 O O . LEU A 1 69 ? -1.637 -4.106 5.539 1.00 89.38 69 LEU A O 1
ATOM 525 N N . ARG A 1 70 ? 0.068 -5.494 5.935 1.00 88.31 70 ARG A N 1
ATOM 526 C CA . ARG A 1 70 ? 0.691 -4.638 6.970 1.00 88.31 70 ARG A CA 1
ATOM 527 C C . ARG A 1 70 ? 1.237 -3.327 6.409 1.00 88.31 70 ARG A C 1
ATOM 529 O O . ARG A 1 70 ? 1.308 -2.339 7.135 1.00 88.31 70 ARG A O 1
ATOM 536 N N . GLN A 1 71 ? 1.642 -3.316 5.142 1.00 88.06 71 GLN A N 1
ATOM 537 C CA . GLN A 1 71 ? 2.103 -2.111 4.449 1.00 88.06 71 GLN A CA 1
ATOM 538 C C . GLN A 1 71 ? 0.945 -1.305 3.845 1.00 88.06 71 GLN A C 1
ATOM 540 O O . GLN A 1 71 ? 1.148 -0.174 3.396 1.00 88.06 71 GLN A O 1
ATOM 545 N N . ALA A 1 72 ? -0.266 -1.867 3.823 1.00 88.56 72 ALA A N 1
ATOM 546 C CA . ALA A 1 72 ? -1.434 -1.199 3.282 1.00 88.56 72 ALA A CA 1
ATOM 547 C C . ALA A 1 72 ? -1.911 -0.059 4.207 1.00 88.56 72 ALA A C 1
ATOM 549 O O . ALA A 1 72 ? -2.026 -0.237 5.423 1.00 88.56 72 ALA A O 1
ATOM 550 N N . PRO A 1 73 ? -2.233 1.126 3.655 1.00 87.94 73 PRO A N 1
ATOM 551 C CA . PRO A 1 73 ? -2.729 2.247 4.444 1.00 87.94 73 PRO A CA 1
ATOM 552 C C . PRO A 1 73 ? -4.024 1.897 5.178 1.00 87.94 73 PRO A C 1
ATOM 554 O O . PRO A 1 73 ? -4.978 1.410 4.574 1.00 87.94 73 PRO A O 1
ATOM 557 N N . GLY A 1 74 ? -4.077 2.189 6.478 1.00 88.6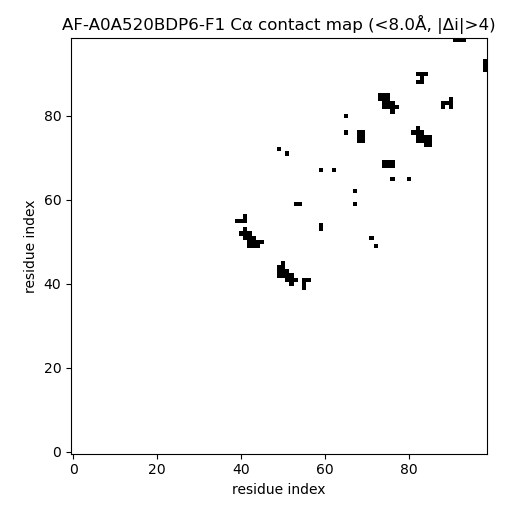9 74 GLY A N 1
ATOM 558 C CA . GLY A 1 74 ? -5.278 1.974 7.285 1.00 88.69 74 GLY A CA 1
ATOM 559 C C . GLY A 1 74 ? -5.594 0.505 7.579 1.00 88.69 74 GLY A C 1
ATOM 56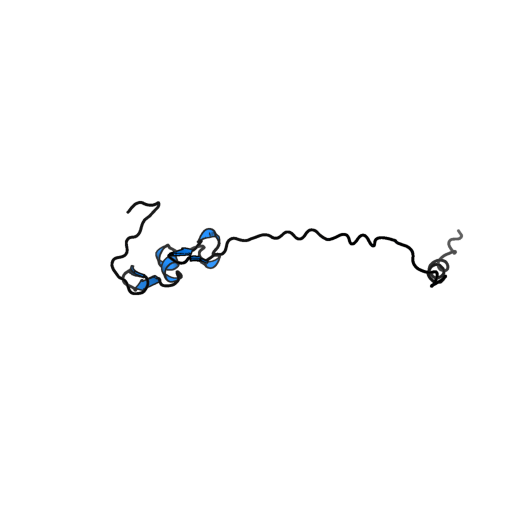0 O O . GLY A 1 74 ? -6.641 0.241 8.164 1.00 88.69 74 GLY A O 1
ATOM 561 N N . VAL A 1 75 ? -4.709 -0.429 7.221 1.00 90.50 75 VAL A N 1
ATOM 562 C CA . VAL A 1 75 ? -4.799 -1.843 7.590 1.00 90.50 75 VAL A CA 1
ATOM 563 C C . VAL A 1 75 ? -3.814 -2.119 8.723 1.00 90.50 75 VAL A C 1
ATOM 565 O O . VAL A 1 75 ? -2.707 -1.591 8.765 1.00 90.50 75 VAL A O 1
ATOM 568 N N . THR A 1 76 ? -4.221 -2.923 9.695 1.00 89.50 76 THR A N 1
ATOM 569 C CA . THR A 1 76 ? -3.362 -3.360 10.795 1.00 89.50 76 THR A CA 1
ATOM 570 C C . THR A 1 76 ? -3.525 -4.855 10.962 1.00 89.50 76 THR A C 1
ATOM 572 O O . THR A 1 76 ? -4.644 -5.331 11.127 1.00 89.50 76 THR A O 1
ATOM 575 N N . VAL A 1 77 ? -2.414 -5.584 10.927 1.00 88.44 77 VAL A N 1
ATOM 576 C CA . VAL A 1 77 ? -2.377 -7.018 11.228 1.00 88.44 77 VAL A CA 1
ATOM 577 C C . VAL A 1 77 ? -1.714 -7.174 12.589 1.00 88.44 77 VAL A C 1
ATOM 579 O O . VAL A 1 77 ? -0.583 -6.714 12.784 1.00 88.44 77 VAL A O 1
ATOM 582 N N . ASP A 1 78 ? -2.422 -7.757 13.552 1.00 86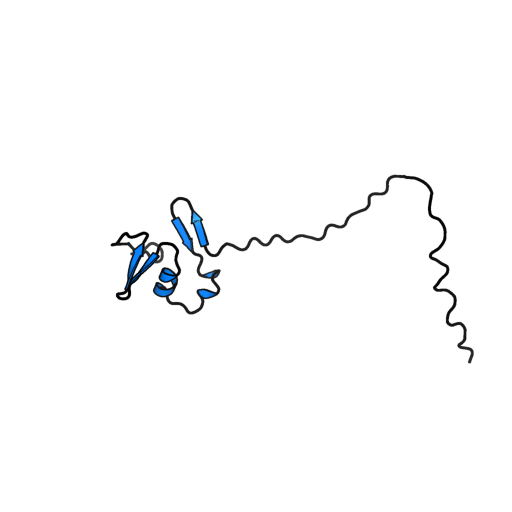.38 78 ASP A N 1
ATOM 583 C CA . ASP A 1 78 ? -1.831 -8.071 14.854 1.00 86.38 78 ASP A CA 1
ATOM 584 C C . ASP A 1 78 ? -0.964 -9.341 14.801 1.00 86.38 78 ASP A C 1
ATOM 586 O O . ASP A 1 78 ? -0.798 -9.959 13.753 1.00 86.38 78 ASP A O 1
ATOM 590 N N . GLY A 1 79 ? -0.316 -9.688 15.916 1.00 83.50 79 GLY A N 1
ATOM 591 C CA . GLY A 1 79 ? 0.548 -10.873 16.004 1.00 83.50 79 GLY A CA 1
ATOM 592 C C . GLY A 1 79 ? -0.215 -12.198 16.094 1.00 83.50 79 GLY A C 1
ATOM 593 O O . GLY A 1 79 ? 0.403 -13.230 16.326 1.00 83.50 79 GLY A O 1
ATOM 594 N N . GLN A 1 80 ? -1.545 -12.164 15.994 1.00 84.25 80 GLN A N 1
ATOM 595 C CA . GLN A 1 80 ? -2.426 -13.330 15.969 1.00 84.25 80 GLN A CA 1
ATOM 596 C C . GLN A 1 80 ? -3.139 -13.436 14.609 1.00 84.25 80 GLN A C 1
ATOM 598 O O . GLN A 1 80 ? -4.217 -14.018 14.526 1.00 84.25 80 GLN A O 1
ATOM 603 N N . ASP A 1 81 ? -2.557 -12.833 13.567 1.00 83.94 81 ASP A N 1
ATOM 604 C CA . ASP A 1 81 ? -3.060 -12.806 12.190 1.00 83.94 81 ASP A CA 1
ATOM 605 C C . ASP A 1 81 ? -4.452 -12.176 12.017 1.00 83.94 81 ASP A C 1
ATOM 607 O O . ASP A 1 81 ? -5.085 -12.323 10.969 1.00 83.94 81 ASP A O 1
ATOM 611 N N . ASN A 1 82 ? -4.939 -11.402 12.996 1.00 87.12 82 ASN A N 1
ATOM 612 C CA . ASN A 1 82 ? -6.193 -10.681 12.823 1.00 87.12 82 ASN A CA 1
ATOM 613 C C . ASN A 1 82 ? -5.940 -9.379 12.073 1.00 87.12 82 ASN A C 1
ATOM 615 O O . ASN A 1 82 ? -5.182 -8.506 12.508 1.00 87.12 82 ASN A O 1
ATOM 619 N N . VAL A 1 83 ? -6.648 -9.226 10.959 1.00 89.06 83 VAL A N 1
ATOM 620 C CA . VAL A 1 83 ? -6.613 -8.018 10.142 1.00 89.06 83 VAL A CA 1
ATOM 621 C C . VAL A 1 83 ? -7.721 -7.066 10.605 1.00 89.06 83 VAL A C 1
ATOM 623 O O . VAL A 1 83 ? -8.879 -7.450 10.782 1.00 89.06 83 VAL A O 1
ATOM 626 N N . LYS A 1 84 ? -7.368 -5.797 10.801 1.00 90.19 84 LYS A N 1
ATOM 627 C CA . LYS A 1 84 ? -8.271 -4.695 11.152 1.00 90.19 84 LYS A CA 1
ATOM 628 C C . LYS A 1 84 ? -8.128 -3.601 10.107 1.00 90.19 84 LYS A C 1
ATOM 630 O O . LYS A 1 84 ? -7.010 -3.272 9.722 1.00 90.19 84 LYS A O 1
ATOM 635 N N . ILE A 1 85 ? -9.238 -3.011 9.672 1.00 89.88 85 ILE A N 1
ATOM 636 C CA . ILE A 1 85 ? -9.225 -1.898 8.709 1.00 89.88 85 ILE A CA 1
ATOM 637 C C . ILE A 1 85 ? -9.861 -0.684 9.370 1.00 89.88 85 ILE A C 1
ATOM 639 O O . ILE A 1 85 ? -11.011 -0.740 9.803 1.00 89.88 85 ILE A O 1
ATOM 643 N N . SER A 1 86 ? -9.102 0.404 9.492 1.00 87.06 86 SER A N 1
ATOM 644 C CA . SER A 1 86 ? -9.543 1.663 10.106 1.00 87.06 86 SER A CA 1
ATOM 645 C C . SER A 1 86 ? -10.211 1.464 11.479 1.00 87.06 86 SER A C 1
ATOM 647 O O . SER A 1 86 ? -11.208 2.107 11.797 1.00 87.06 86 SER A O 1
ATOM 649 N N . GLY A 1 87 ? -9.693 0.524 12.280 1.00 84.50 87 GLY A N 1
ATOM 650 C CA . GLY A 1 87 ? -10.211 0.190 13.614 1.00 84.50 87 GLY A CA 1
ATOM 651 C C . GLY A 1 87 ? -11.442 -0.727 13.646 1.00 84.50 87 GLY A C 1
ATOM 652 O O . GLY A 1 87 ? -11.887 -1.090 14.732 1.00 84.50 87 GLY A O 1
ATOM 653 N N . LYS A 1 88 ? -11.983 -1.143 12.494 1.00 87.38 88 LYS A N 1
ATOM 654 C CA . LYS A 1 88 ? -13.095 -2.102 12.410 1.00 87.38 88 LYS A CA 1
ATOM 655 C C . LYS A 1 88 ? -12.570 -3.540 12.367 1.00 87.38 88 LYS A C 1
ATOM 657 O O . LYS A 1 88 ? -11.591 -3.834 11.678 1.00 87.38 88 LYS A O 1
ATOM 662 N N . THR A 1 89 ? -13.240 -4.422 13.104 1.00 85.62 89 THR A N 1
ATOM 663 C CA . THR A 1 89 ? -13.013 -5.875 13.135 1.00 85.62 89 THR A CA 1
ATOM 664 C C . THR A 1 89 ? -14.096 -6.603 12.331 1.00 85.62 89 THR A C 1
ATOM 666 O O . THR A 1 89 ? -15.137 -6.021 12.030 1.00 85.62 89 THR A O 1
ATOM 669 N N . GLY A 1 90 ? -13.859 -7.870 11.966 1.00 83.44 90 GLY A N 1
ATOM 670 C CA . GLY A 1 90 ? -14.832 -8.668 11.202 1.00 83.44 90 GLY A CA 1
ATOM 671 C C . GLY A 1 90 ? -14.871 -8.320 9.713 1.00 83.44 90 GLY A C 1
ATOM 672 O O . GLY A 1 90 ? -15.939 -8.206 9.119 1.00 83.44 90 GLY A O 1
ATOM 673 N N . ILE A 1 91 ? -13.702 -8.100 9.118 1.00 86.12 91 ILE A N 1
ATOM 674 C CA . ILE A 1 91 ? -13.575 -7.833 7.686 1.00 86.12 91 ILE A CA 1
ATOM 675 C C . ILE A 1 91 ? -13.725 -9.103 6.855 1.00 86.12 91 ILE A C 1
ATOM 677 O O . ILE A 1 91 ? -13.283 -10.183 7.239 1.00 86.12 91 ILE A O 1
ATOM 681 N N . GLN A 1 92 ? -14.329 -8.935 5.685 1.00 88.38 92 GLN A N 1
ATOM 682 C CA . GLN A 1 92 ? -14.478 -9.981 4.690 1.00 88.38 92 GLN A CA 1
ATOM 683 C C . GLN A 1 92 ? -13.355 -9.856 3.663 1.00 88.38 92 GLN A C 1
ATOM 685 O O . GLN A 1 92 ? -13.158 -8.788 3.080 1.00 88.38 92 GLN A O 1
ATOM 690 N N . VAL A 1 93 ? -12.616 -10.942 3.463 1.00 88.38 93 VAL A N 1
ATOM 691 C CA . VAL A 1 93 ? -11.585 -11.034 2.429 1.00 88.38 93 VAL A CA 1
ATOM 692 C C . VAL A 1 93 ? -12.197 -11.742 1.235 1.00 88.38 93 VAL A C 1
ATOM 694 O O . VAL A 1 93 ? -12.913 -12.724 1.400 1.00 88.38 93 VAL A O 1
ATOM 697 N N . LEU A 1 94 ? -11.945 -11.204 0.046 1.00 91.50 94 LEU A N 1
ATOM 698 C CA . LEU A 1 94 ? -12.381 -11.808 -1.199 1.00 91.50 94 LEU A CA 1
ATOM 699 C C . LEU A 1 94 ? -11.152 -12.095 -2.053 1.00 91.50 94 LEU A C 1
ATOM 701 O O . LEU A 1 94 ? -10.328 -11.206 -2.270 1.00 91.50 94 LEU A O 1
ATOM 705 N N . ILE A 1 95 ? -11.062 -13.315 -2.564 1.00 91.25 95 ILE A N 1
ATOM 706 C CA . ILE A 1 95 ? -10.056 -13.738 -3.534 1.00 91.25 95 ILE A CA 1
ATOM 707 C C . ILE A 1 95 ? -10.789 -13.922 -4.857 1.00 91.25 95 ILE A C 1
ATOM 709 O O . ILE A 1 95 ? -11.755 -14.678 -4.939 1.00 91.25 95 ILE A O 1
ATOM 713 N N . ASP A 1 96 ? -10.398 -13.161 -5.878 1.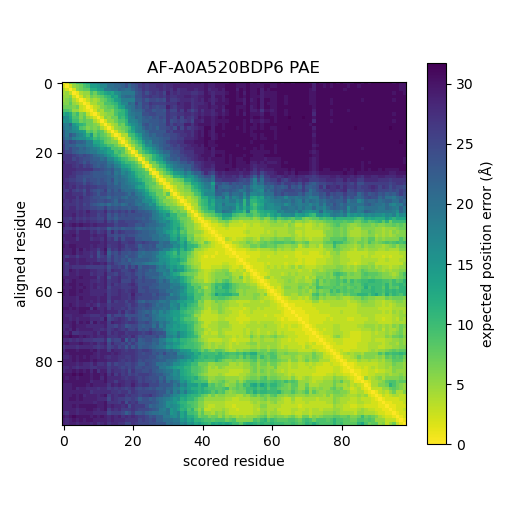00 91.06 96 ASP A N 1
ATOM 714 C CA . ASP A 1 96 ? -11.050 -13.168 -7.197 1.00 91.06 96 ASP A CA 1
ATOM 715 C C . ASP A 1 96 ? -12.580 -12.966 -7.141 1.00 91.06 96 ASP A C 1
ATOM 717 O O . ASP A 1 96 ? -13.346 -13.521 -7.930 1.00 91.06 96 ASP A O 1
ATOM 721 N N . GLY A 1 97 ? -13.045 -12.166 -6.174 1.00 89.25 97 GLY A N 1
ATOM 722 C CA . GLY A 1 97 ? -14.469 -11.890 -5.961 1.00 89.25 97 GLY A CA 1
ATOM 723 C C . GLY A 1 97 ? -15.251 -13.026 -5.291 1.00 89.25 97 GLY A C 1
ATOM 724 O O . GLY A 1 97 ? -16.479 -12.964 -5.241 1.00 89.25 97 GLY A O 1
ATOM 725 N N . ARG A 1 98 ? -14.567 -14.048 -4.770 1.00 84.81 98 ARG A N 1
ATOM 726 C CA . ARG A 1 98 ? -15.143 -15.149 -3.987 1.00 84.81 98 ARG A CA 1
ATOM 727 C C . ARG A 1 98 ? -14.658 -15.083 -2.540 1.00 84.81 98 ARG A C 1
ATOM 729 O O . ARG A 1 98 ? -13.587 -14.541 -2.287 1.00 84.81 98 ARG A O 1
ATOM 736 N N . LEU A 1 99 ? -15.478 -15.592 -1.621 1.00 74.94 99 LEU A N 1
ATOM 737 C CA . LEU A 1 99 ? -15.147 -15.719 -0.197 1.00 74.94 99 LEU A CA 1
ATOM 738 C C . LEU A 1 99 ? -14.119 -16.822 0.045 1.00 74.94 99 LEU A C 1
ATOM 740 O O . LEU A 1 99 ? -14.225 -17.857 -0.653 1.00 74.94 99 LEU A O 1
#

Secondary structure (DSSP, 8-state):
------SSSSSSTT-S--------------PPP-----PPPSEEE-SS-EEE-GGG-GGGTT--HHHHHHHSTTEEE-TTS-EEETTB--PPP-BTTB-